Protein AF-A0A661U5X1-F1 (afdb_monomer)

Mean predicted aligned error: 3.61 Å

Nearest PDB structures (foldseek):
  5ojp-assembly2_B  TM=8.409E-01  e=9.242E-03  Thermosynechococcus vestitus
  5ojr-assembly2_B  TM=8.364E-01  e=8.260E-03  Thermosynechococcus vestitus
  5ojr-assembly1_A  TM=8.329E-01  e=1.224E-02  Thermosynechococcus vestitus
  5ojp-assembly1_A  TM=8.269E-01  e=1.621E-02  Thermosynechococcus vestitus
  3no2-assembly1_A  TM=7.123E-01  e=7.413E-01  Bacteroides caccae ATCC 43185

Solvent-accessible surface area (backbone atoms only — not comparable to full-atom values): 4078 Å² total; per-residue (Å²): 131,84,73,48,58,28,67,26,61,58,44,92,44,33,32,42,36,40,22,54,86,57,35,32,38,31,66,60,83,53,79,42,80,47,95,65,94,82,54,89,96,40,33,27,48,40,48,47,40,73,46,94,44,39,30,41,35,36,29,50,97,78,40,72,47,78,45,72,57,82,134

Foldseek 3Di:
DDWQKEKEALDCQWIWIFTAAWIWTGRNPDIDTDDDDDDPPKIFRYKYDNDNQFIWTAIPPRDIDTGRDDD

Structure (mmCIF, N/CA/C/O backbone):
data_AF-A0A661U5X1-F1
#
_entry.id   AF-A0A661U5X1-F1
#
loop_
_atom_site.group_PDB
_atom_site.id
_atom_site.type_symbol
_atom_site.label_atom_id
_atom_site.label_alt_id
_atom_site.label_comp_id
_atom_site.label_asym_id
_atom_site.label_entity_id
_atom_site.label_seq_id
_atom_site.pdbx_PDB_ins_code
_atom_site.Cartn_x
_atom_site.Cartn_y
_atom_site.Cartn_z
_atom_site.occupancy
_atom_site.B_iso_or_equiv
_atom_site.auth_seq_id
_atom_site.auth_comp_id
_atom_site.auth_asym_id
_atom_site.auth_atom_id
_atom_site.pdbx_PDB_model_num
ATOM 1 N N . GLY A 1 1 ? 8.010 12.237 -12.804 1.00 42.28 1 GLY A N 1
ATOM 2 C CA . GLY A 1 1 ? 7.610 10.828 -12.944 1.00 42.28 1 GLY A CA 1
ATOM 3 C C . GLY A 1 1 ? 6.969 10.429 -11.644 1.00 42.28 1 GLY A C 1
ATOM 4 O O . GLY A 1 1 ? 7.589 10.660 -10.616 1.00 42.28 1 GLY A O 1
ATOM 5 N N . GLY A 1 2 ? 5.711 9.991 -11.670 1.00 51.50 2 GLY A N 1
ATOM 6 C CA . GLY A 1 2 ? 5.018 9.542 -10.461 1.00 51.50 2 GLY A CA 1
ATOM 7 C C . GLY A 1 2 ? 5.589 8.196 -10.036 1.00 51.50 2 GLY A C 1
ATOM 8 O O . GLY A 1 2 ? 5.704 7.311 -10.877 1.00 51.50 2 GLY A O 1
ATOM 9 N N . GLY A 1 3 ? 6.008 8.071 -8.778 1.00 67.81 3 GLY A N 1
ATOM 10 C CA . GLY A 1 3 ? 6.391 6.775 -8.228 1.00 67.81 3 GLY A CA 1
ATOM 11 C C . GLY A 1 3 ? 5.177 5.854 -8.233 1.00 67.81 3 GLY A C 1
ATOM 12 O O . GLY A 1 3 ? 4.075 6.296 -7.905 1.00 67.81 3 GLY A O 1
ATOM 13 N N . HIS A 1 4 ? 5.372 4.602 -8.628 1.00 72.38 4 HIS A N 1
ATOM 14 C CA . HIS A 1 4 ? 4.359 3.579 -8.430 1.00 72.38 4 HIS A CA 1
ATOM 15 C C . HIS A 1 4 ? 4.169 3.385 -6.922 1.00 72.38 4 HIS A C 1
ATOM 17 O O . HIS A 1 4 ? 5.133 3.371 -6.152 1.00 72.38 4 HIS A O 1
ATOM 23 N N . GLN A 1 5 ? 2.912 3.376 -6.504 1.00 88.81 5 GLN A N 1
ATOM 24 C CA . GLN A 1 5 ? 2.496 3.275 -5.115 1.00 88.81 5 GLN A CA 1
ATOM 25 C C . GLN A 1 5 ? 1.240 2.420 -5.096 1.00 88.81 5 GLN A C 1
ATOM 27 O O . GLN A 1 5 ? 0.371 2.586 -5.957 1.00 88.81 5 GLN A O 1
ATOM 32 N N . ALA A 1 6 ? 1.144 1.535 -4.115 1.00 95.69 6 ALA A N 1
ATOM 33 C CA . ALA A 1 6 ? 0.007 0.646 -3.963 1.00 95.69 6 ALA A CA 1
ATOM 34 C C . ALA A 1 6 ? -0.374 0.504 -2.496 1.00 95.69 6 ALA A C 1
ATOM 36 O O . ALA A 1 6 ? 0.443 0.727 -1.599 1.00 95.69 6 ALA A O 1
ATOM 37 N N . ILE A 1 7 ? -1.637 0.146 -2.278 1.00 97.00 7 ILE A N 1
ATOM 38 C CA . ILE A 1 7 ? -2.219 -0.074 -0.963 1.00 97.00 7 ILE A CA 1
ATOM 39 C C . ILE A 1 7 ? -3.138 -1.296 -1.019 1.00 97.00 7 ILE A C 1
ATOM 41 O O . ILE A 1 7 ? -3.915 -1.443 -1.961 1.00 97.00 7 ILE A O 1
ATOM 45 N N . SER A 1 8 ? -3.068 -2.151 -0.005 1.00 98.31 8 SER A N 1
ATOM 46 C CA . SER A 1 8 ? -3.926 -3.326 0.146 1.00 98.31 8 SER A CA 1
ATOM 47 C C . SER A 1 8 ? -4.363 -3.466 1.594 1.00 98.31 8 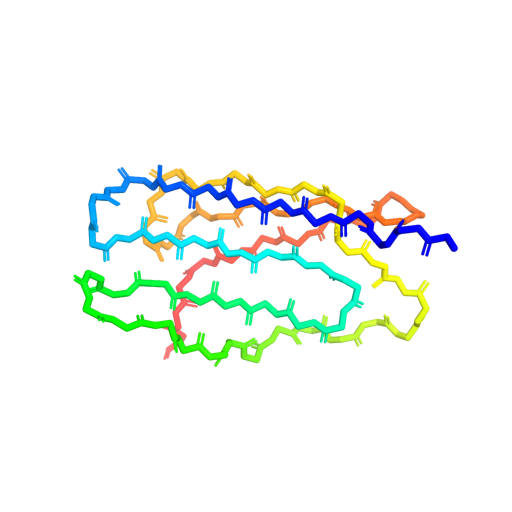SER A C 1
ATOM 49 O O . SER A 1 8 ? -3.593 -3.163 2.497 1.00 98.31 8 SER A O 1
ATOM 51 N N . PHE A 1 9 ? -5.575 -3.967 1.813 1.00 98.38 9 PHE A N 1
ATOM 52 C CA . PHE A 1 9 ? -6.103 -4.265 3.142 1.00 98.38 9 PHE A CA 1
ATOM 53 C C . PHE A 1 9 ? -6.618 -5.699 3.176 1.00 98.38 9 PHE A C 1
ATOM 55 O O . PHE A 1 9 ? -7.403 -6.088 2.311 1.00 98.38 9 PHE A O 1
ATOM 62 N N . SER A 1 10 ? -6.187 -6.459 4.176 1.00 98.19 10 SER A N 1
ATOM 63 C CA . SER A 1 10 ? -6.738 -7.773 4.534 1.00 98.19 10 SER A CA 1
ATOM 64 C C . SER A 1 10 ? -7.943 -7.611 5.474 1.00 98.19 10 SER A C 1
ATOM 66 O O . SER A 1 10 ? -8.876 -8.416 5.433 1.00 98.19 10 SER A O 1
ATOM 68 N N . ALA A 1 11 ? -7.962 -6.540 6.280 1.00 98.00 11 ALA A N 1
ATOM 69 C CA . ALA A 1 11 ? -9.028 -6.196 7.219 1.00 98.00 11 ALA A CA 1
ATOM 70 C C . ALA A 1 11 ? -9.125 -4.666 7.442 1.00 98.00 11 ALA A C 1
ATOM 72 O O . ALA A 1 11 ? -8.227 -3.923 7.042 1.00 98.00 11 ALA A O 1
ATOM 73 N N . PRO A 1 12 ? -10.197 -4.145 8.079 1.00 98.31 12 PRO A N 1
ATOM 74 C CA . PRO A 1 12 ? -10.315 -2.712 8.393 1.00 98.31 12 PRO A CA 1
ATOM 75 C C . PRO A 1 12 ? -9.189 -2.161 9.281 1.00 98.31 12 PRO A C 1
ATOM 77 O O . PRO A 1 12 ? -8.940 -0.955 9.293 1.00 98.31 12 PRO A O 1
ATOM 80 N N . ASP A 1 13 ? -8.540 -3.045 10.028 1.00 97.94 13 ASP A N 1
ATOM 81 C CA . ASP A 1 13 ? -7.460 -2.800 10.975 1.00 97.94 13 ASP A CA 1
ATOM 82 C C . ASP A 1 13 ? -6.121 -3.416 10.550 1.00 97.94 13 ASP A C 1
ATOM 84 O O . ASP A 1 13 ? -5.191 -3.469 11.347 1.00 97.94 13 ASP A O 1
ATOM 88 N N . ASP A 1 14 ? -6.014 -3.843 9.290 1.00 97.81 14 ASP A N 1
ATOM 89 C CA . ASP A 1 14 ? -4.794 -4.432 8.745 1.00 97.81 14 ASP A CA 1
ATOM 90 C C . ASP A 1 14 ? -4.628 -4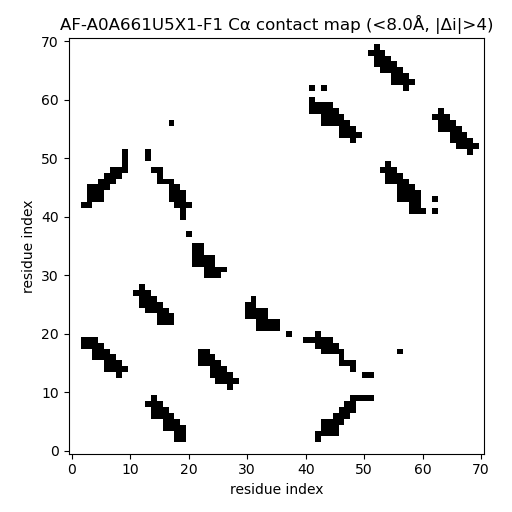.048 7.272 1.00 97.81 14 ASP A C 1
ATOM 92 O O . ASP A 1 14 ? -5.323 -4.541 6.374 1.00 97.81 14 ASP A O 1
ATOM 96 N N . GLY A 1 15 ? -3.724 -3.099 7.034 1.00 97.88 15 GLY A N 1
ATOM 97 C CA . GLY A 1 15 ? -3.446 -2.558 5.711 1.00 97.88 15 GLY A CA 1
ATOM 98 C C . GLY A 1 15 ? -1.970 -2.306 5.469 1.00 97.88 15 GLY A C 1
ATOM 99 O O . GLY A 1 15 ? -1.222 -1.984 6.381 1.00 97.88 15 GLY A O 1
ATOM 100 N N . TRP A 1 16 ? -1.557 -2.410 4.215 1.00 97.31 16 TRP A N 1
ATOM 101 C CA . TRP A 1 16 ? -0.180 -2.253 3.774 1.00 97.31 16 TRP A CA 1
ATOM 102 C C . TRP A 1 16 ? -0.111 -1.252 2.639 1.00 97.31 16 TRP A C 1
ATOM 104 O O . TRP A 1 16 ? -0.892 -1.332 1.693 1.00 97.31 16 TRP A O 1
ATOM 114 N N . ALA A 1 17 ? 0.845 -0.332 2.716 1.00 96.19 17 ALA A N 1
ATOM 115 C CA . ALA A 1 17 ? 1.177 0.586 1.639 1.00 96.19 17 ALA A CA 1
ATOM 116 C C . ALA A 1 17 ? 2.650 0.436 1.269 1.00 96.19 17 ALA A C 1
ATOM 118 O O . ALA A 1 17 ? 3.510 0.394 2.150 1.00 96.19 17 ALA A O 1
ATOM 119 N N . VAL A 1 18 ? 2.941 0.394 -0.028 1.00 93.88 18 VAL A N 1
ATOM 120 C CA . VAL A 1 18 ? 4.307 0.291 -0.554 1.00 93.88 18 VAL A CA 1
ATOM 121 C C . VAL A 1 18 ? 4.561 1.362 -1.606 1.00 93.88 18 VAL A C 1
ATOM 123 O O . VAL A 1 18 ? 3.639 1.873 -2.248 1.00 93.88 18 VAL A O 1
ATOM 126 N N . GLY A 1 19 ? 5.830 1.704 -1.791 1.00 89.75 19 GLY A N 1
ATOM 127 C CA . GLY A 1 19 ? 6.251 2.622 -2.837 1.00 89.75 19 GLY A CA 1
ATOM 128 C C . GLY A 1 19 ? 7.762 2.650 -2.995 1.00 89.75 19 GLY A C 1
ATOM 129 O O . GLY A 1 19 ? 8.466 1.723 -2.602 1.00 89.75 19 GLY A O 1
ATOM 130 N N . ALA A 1 20 ? 8.266 3.746 -3.561 1.00 84.31 20 ALA A N 1
ATOM 131 C CA . ALA A 1 20 ? 9.668 3.852 -3.947 1.00 84.31 20 ALA A CA 1
ATOM 132 C C . ALA A 1 20 ? 10.65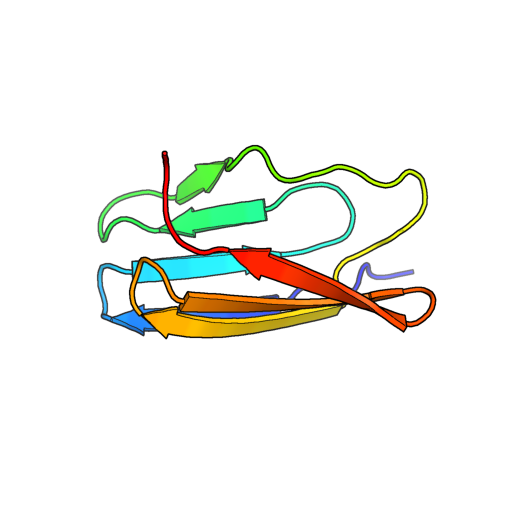8 3.666 -2.779 1.00 84.31 20 ALA A C 1
ATOM 134 O O . ALA A 1 20 ? 11.725 3.099 -2.968 1.00 84.31 20 ALA A O 1
ATOM 135 N N . HIS A 1 21 ? 10.360 4.225 -1.603 1.00 80.69 21 HIS A N 1
ATOM 136 C CA . HIS A 1 21 ? 11.349 4.353 -0.520 1.00 80.69 21 HIS A CA 1
ATOM 137 C C . HIS A 1 21 ? 10.870 3.801 0.826 1.00 80.69 21 HIS A C 1
ATOM 139 O O . HIS A 1 21 ? 11.691 3.566 1.707 1.00 80.69 21 HIS A O 1
ATOM 145 N N . LYS A 1 22 ? 9.556 3.677 1.029 1.00 87.81 22 LYS A N 1
ATOM 146 C CA . LYS A 1 22 ? 8.967 3.371 2.334 1.00 87.81 22 LYS A CA 1
ATOM 147 C C . LYS A 1 22 ? 7.800 2.417 2.181 1.00 87.81 22 LYS A C 1
ATOM 149 O O . LYS A 1 22 ? 7.067 2.494 1.194 1.00 87.81 22 LYS A O 1
ATOM 154 N N . SER A 1 23 ? 7.632 1.591 3.203 1.00 91.75 23 SER A N 1
ATOM 155 C CA . SER A 1 23 ? 6.453 0.760 3.397 1.00 91.75 23 SER A CA 1
ATOM 156 C C . SER A 1 23 ? 5.785 1.152 4.707 1.00 91.75 23 SER A C 1
ATOM 158 O O . SER A 1 23 ? 6.463 1.552 5.656 1.00 91.75 23 SER A O 1
ATOM 160 N N . PHE A 1 24 ? 4.464 1.063 4.757 1.00 95.50 24 PHE A N 1
ATOM 161 C CA . PHE A 1 24 ? 3.681 1.407 5.937 1.00 95.50 24 PHE A CA 1
ATOM 162 C C . PHE A 1 24 ? 2.654 0.323 6.230 1.00 95.50 24 PHE A C 1
ATOM 164 O O . PHE A 1 24 ? 2.111 -0.282 5.306 1.00 95.50 24 PHE A O 1
ATOM 171 N N . HIS A 1 25 ? 2.368 0.139 7.514 1.00 96.19 25 HIS A N 1
ATOM 172 C CA . HIS A 1 25 ? 1.320 -0.732 8.025 1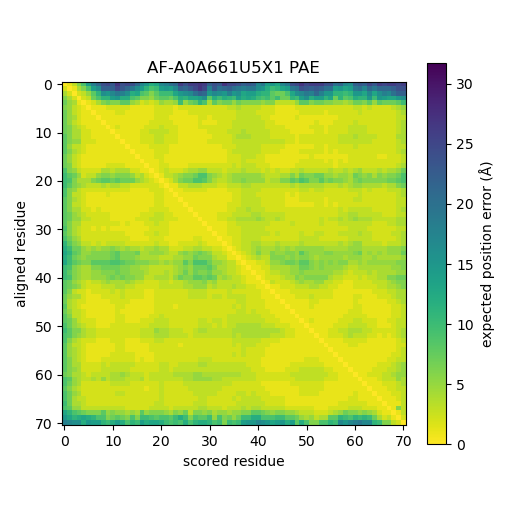.00 96.19 25 HIS A CA 1
ATOM 173 C C . HIS A 1 25 ? 0.251 0.090 8.745 1.00 96.19 25 HIS A C 1
ATOM 175 O O . HIS 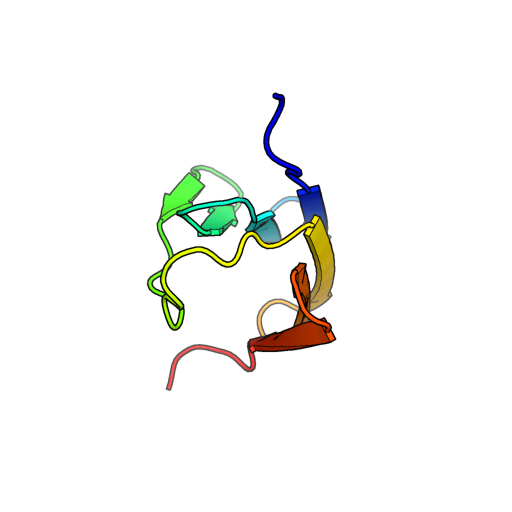A 1 25 ? 0.574 1.056 9.438 1.00 96.19 25 HIS A O 1
ATOM 181 N N . TRP A 1 26 ? -1.010 -0.262 8.532 1.00 98.06 26 TRP A N 1
ATOM 182 C CA . TRP A 1 26 ? -2.184 0.320 9.168 1.00 98.06 26 TRP A CA 1
ATOM 183 C C . TRP A 1 26 ? -2.716 -0.641 10.217 1.00 98.06 26 TRP A C 1
ATOM 185 O O . TRP A 1 26 ? -3.027 -1.781 9.889 1.00 98.06 26 TRP A O 1
ATOM 195 N N . ASP A 1 27 ? -2.876 -0.142 11.439 1.00 96.88 27 ASP A N 1
ATOM 196 C CA . ASP A 1 27 ? -3.308 -0.919 12.609 1.00 96.88 27 ASP A CA 1
ATOM 197 C C . ASP A 1 27 ? -4.792 -0.707 12.986 1.00 96.88 27 ASP A C 1
ATOM 199 O O . ASP A 1 27 ? -5.220 -1.033 14.094 1.00 96.88 27 ASP A O 1
ATOM 203 N N . GLY A 1 28 ? -5.583 -0.073 12.112 1.00 97.81 28 GLY A N 1
ATOM 204 C CA . GLY A 1 28 ? -6.969 0.325 12.407 1.00 97.81 28 GLY A CA 1
ATOM 205 C C . GLY A 1 28 ? -7.127 1.732 12.967 1.00 97.81 28 GLY A C 1
ATOM 206 O O . GLY A 1 28 ? -8.241 2.259 12.986 1.00 97.81 28 GLY A O 1
ATOM 207 N N . SER A 1 29 ? -6.033 2.363 13.391 1.00 98.31 29 SER A N 1
ATOM 208 C CA . SER A 1 29 ? -6.037 3.703 13.984 1.00 98.31 29 SER A CA 1
ATOM 209 C C . SER A 1 29 ? -5.000 4.636 13.363 1.00 98.31 29 SER A C 1
ATOM 211 O O . SER A 1 29 ? -5.247 5.839 13.240 1.00 98.31 29 SER A O 1
ATOM 213 N N . SER A 1 30 ? -3.836 4.112 12.984 1.00 98.25 30 SER A N 1
ATOM 214 C CA . SER A 1 30 ? -2.701 4.884 12.501 1.00 98.25 30 SER A CA 1
ATOM 215 C C . SER A 1 30 ? -1.843 4.113 11.498 1.00 98.25 30 SER A C 1
ATOM 217 O O . SER A 1 30 ? -1.835 2.885 11.465 1.00 98.25 30 SER A O 1
ATOM 219 N N . TRP A 1 31 ? -1.113 4.860 10.667 1.00 97.69 31 TRP A N 1
ATOM 220 C CA . TRP A 1 31 ? -0.079 4.308 9.796 1.00 97.69 31 TRP A CA 1
ATOM 221 C C . TRP A 1 31 ? 1.275 4.380 10.494 1.00 97.69 31 TRP A C 1
ATOM 223 O O . TRP A 1 31 ? 1.692 5.461 10.913 1.00 97.69 31 TRP A O 1
ATOM 233 N N . SER A 1 32 ? 1.982 3.256 10.540 1.00 96.50 32 SER A N 1
ATOM 234 C CA . SER A 1 32 ? 3.352 3.156 11.041 1.00 96.50 32 SER A CA 1
ATOM 235 C C . SER A 1 32 ? 4.292 2.724 9.923 1.00 96.50 32 SER A C 1
ATOM 237 O O . SER A 1 32 ? 3.977 1.828 9.145 1.00 96.50 32 SER A O 1
ATOM 239 N N . GLU A 1 33 ? 5.448 3.378 9.810 1.00 94.19 33 GLU A N 1
ATOM 240 C CA . GLU A 1 33 ? 6.483 2.976 8.852 1.00 94.19 33 GLU A CA 1
ATOM 241 C C . GLU A 1 33 ? 7.066 1.622 9.269 1.00 94.19 33 GLU A C 1
ATOM 243 O O . GLU A 1 33 ? 7.456 1.442 10.423 1.00 94.19 33 GLU A O 1
ATOM 248 N N . VAL A 1 34 ? 7.135 0.680 8.329 1.00 90.75 34 VAL A N 1
ATOM 249 C CA . VAL A 1 34 ? 7.719 -0.643 8.557 1.00 90.75 34 VAL A CA 1
ATOM 250 C C . VAL A 1 34 ? 9.079 -0.699 7.888 1.00 90.75 34 VAL A C 1
ATOM 252 O O . VAL A 1 34 ? 9.222 -0.418 6.695 1.00 90.75 34 VAL A O 1
ATOM 255 N N . SER A 1 35 ? 10.085 -1.094 8.664 1.00 85.88 35 SER A N 1
ATOM 256 C CA .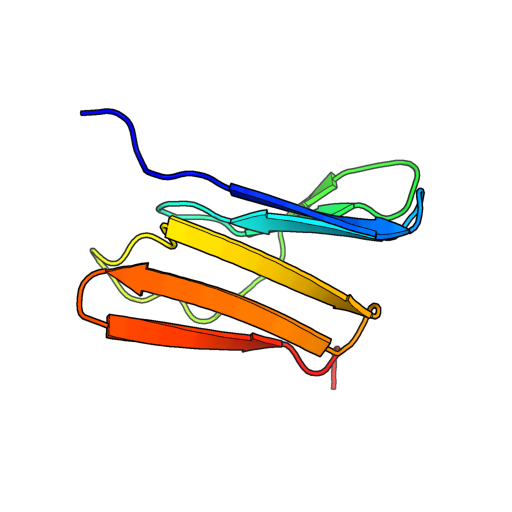 SER A 1 35 ? 11.414 -1.355 8.130 1.00 85.88 35 SER A CA 1
ATOM 257 C C . SER A 1 35 ? 11.383 -2.633 7.294 1.00 85.88 35 SER A C 1
ATOM 259 O O . SER A 1 35 ? 11.290 -3.731 7.832 1.00 85.88 35 SER A O 1
ATOM 261 N N . MET A 1 36 ? 11.492 -2.479 5.980 1.00 79.69 36 MET A N 1
ATOM 262 C CA . MET A 1 36 ? 11.638 -3.570 5.014 1.00 79.69 36 MET A CA 1
ATOM 263 C C . MET A 1 36 ? 13.046 -3.522 4.404 1.00 79.69 36 MET A C 1
ATOM 265 O O . MET A 1 36 ? 13.681 -2.462 4.436 1.00 79.69 36 MET A O 1
ATOM 269 N N . PRO A 1 37 ? 13.556 -4.628 3.833 1.00 80.06 37 PRO A N 1
ATOM 270 C CA . PRO A 1 37 ? 14.804 -4.607 3.079 1.00 80.06 37 PRO A CA 1
ATOM 271 C C . PRO A 1 37 ? 14.775 -3.514 2.002 1.00 80.06 37 PRO A C 1
ATOM 273 O O . PRO A 1 37 ? 14.002 -3.580 1.050 1.00 80.06 37 PRO A O 1
ATOM 276 N N . TYR A 1 38 ? 15.610 -2.489 2.163 1.00 81.88 38 TYR A N 1
ATOM 277 C CA . TYR A 1 38 ? 15.741 -1.416 1.183 1.00 81.88 38 TYR A CA 1
ATOM 278 C C . TYR A 1 38 ? 16.734 -1.830 0.102 1.00 81.88 38 TYR A C 1
ATOM 280 O O . TYR A 1 38 ? 17.880 -2.175 0.398 1.00 81.88 38 TYR A O 1
ATOM 288 N N . ILE A 1 39 ? 16.299 -1.759 -1.153 1.00 84.00 39 ILE A N 1
ATOM 289 C CA . ILE A 1 39 ? 17.165 -1.936 -2.314 1.00 84.00 39 ILE A CA 1
ATOM 290 C C . ILE A 1 39 ? 17.222 -0.595 -3.035 1.00 84.00 39 ILE A C 1
ATOM 292 O O . ILE A 1 39 ? 16.208 -0.076 -3.501 1.00 84.00 39 ILE A O 1
ATOM 296 N N . GLU A 1 40 ? 18.417 -0.012 -3.093 1.00 85.94 40 GLU A N 1
ATOM 297 C CA . GLU A 1 40 ? 18.608 1.303 -3.693 1.00 85.94 40 GLU A CA 1
ATOM 298 C C . GLU A 1 40 ? 18.165 1.313 -5.162 1.00 85.94 4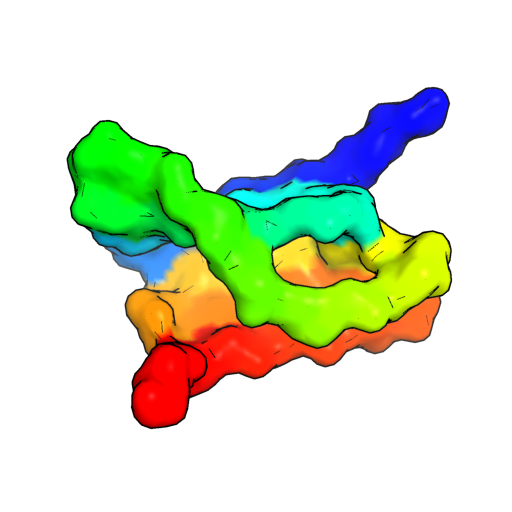0 GLU A C 1
ATOM 300 O O . GLU A 1 40 ? 18.578 0.473 -5.960 1.00 85.94 40 GLU A O 1
ATOM 305 N N . GLY A 1 41 ? 17.311 2.278 -5.512 1.00 86.50 41 GLY A N 1
ATOM 306 C CA . GLY A 1 41 ? 16.798 2.438 -6.874 1.00 86.50 41 GLY A CA 1
ATOM 307 C C . GLY A 1 41 ? 15.700 1.449 -7.278 1.00 86.50 41 GLY A C 1
ATOM 308 O O . GLY A 1 41 ? 15.375 1.385 -8.463 1.00 86.50 41 GLY A O 1
ATOM 309 N N . VAL A 1 42 ? 15.127 0.697 -6.332 1.00 88.31 42 VAL A N 1
ATOM 310 C CA . VAL A 1 42 ? 14.018 -0.232 -6.586 1.00 88.31 42 VAL A CA 1
ATOM 311 C C . VAL A 1 42 ? 12.764 0.259 -5.878 1.00 88.31 42 VAL A C 1
ATOM 313 O O . VAL A 1 42 ? 12.707 0.270 -4.650 1.00 88.31 42 VAL A O 1
ATOM 316 N N . GLY A 1 43 ? 11.742 0.630 -6.650 1.00 90.00 43 GLY A N 1
ATOM 317 C CA . GLY A 1 43 ? 10.421 0.904 -6.106 1.00 90.00 43 GLY A CA 1
ATOM 318 C C . GLY A 1 43 ? 9.540 -0.335 -6.071 1.00 90.00 43 GLY A C 1
ATOM 319 O O . GLY A 1 43 ? 9.606 -1.186 -6.959 1.00 90.00 43 GLY A O 1
ATOM 320 N N . MET A 1 44 ? 8.706 -0.437 -5.036 1.00 92.31 44 MET A N 1
ATOM 321 C CA . MET A 1 44 ? 7.604 -1.397 -5.022 1.00 92.31 44 MET A CA 1
ATOM 322 C C . MET A 1 44 ? 6.417 -0.807 -5.780 1.00 92.31 44 MET A C 1
ATOM 324 O O . MET A 1 44 ? 6.007 0.327 -5.533 1.00 92.31 44 MET A O 1
ATOM 328 N N . ASN A 1 45 ? 5.893 -1.588 -6.716 1.00 93.25 45 ASN A N 1
ATOM 329 C CA . ASN A 1 45 ? 4.881 -1.182 -7.680 1.00 93.25 45 ASN A CA 1
ATOM 330 C 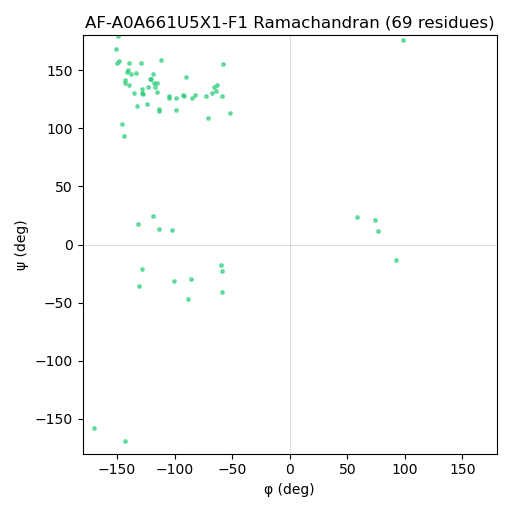C . ASN A 1 45 ? 3.478 -1.646 -7.281 1.00 93.25 45 ASN A C 1
ATOM 332 O O . ASN A 1 45 ? 2.510 -0.961 -7.606 1.00 93.25 45 ASN A O 1
ATOM 336 N N . ASP A 1 46 ? 3.378 -2.787 -6.598 1.00 95.50 46 ASP A N 1
ATOM 337 C CA . ASP A 1 46 ? 2.113 -3.346 -6.126 1.00 95.50 46 ASP A CA 1
ATOM 338 C C . ASP A 1 46 ? 2.292 -4.130 -4.817 1.00 95.50 46 ASP A C 1
ATOM 340 O O . ASP A 1 46 ? 3.400 -4.582 -4.506 1.00 95.50 46 ASP A O 1
ATOM 344 N N . VAL A 1 47 ? 1.206 -4.286 -4.059 1.00 96.62 47 VAL A N 1
ATOM 345 C CA . VAL A 1 47 ? 1.157 -5.059 -2.812 1.00 96.62 47 VAL A CA 1
ATOM 346 C C . VAL A 1 47 ? -0.175 -5.785 -2.671 1.00 96.62 47 VAL A C 1
ATOM 348 O O . VAL A 1 47 ? -1.230 -5.236 -2.974 1.00 96.62 47 VAL A O 1
ATOM 351 N N . TYR A 1 48 ? -0.128 -7.007 -2.152 1.00 98.00 48 TYR A N 1
ATOM 352 C CA . TYR A 1 48 ? -1.297 -7.808 -1.832 1.00 98.00 48 TYR A CA 1
ATOM 353 C C . TYR A 1 48 ? -1.169 -8.403 -0.429 1.00 98.00 48 TYR A C 1
ATOM 355 O O . TYR A 1 48 ? -0.239 -9.164 -0.155 1.00 98.00 48 TYR A O 1
ATOM 363 N N . ALA A 1 49 ? -2.104 -8.043 0.450 1.00 97.69 49 ALA A N 1
ATOM 364 C CA . ALA A 1 49 ? -2.173 -8.527 1.828 1.00 97.69 49 ALA A CA 1
ATOM 365 C C . ALA A 1 49 ? -3.199 -9.663 1.940 1.00 97.69 49 ALA A C 1
ATOM 367 O O . ALA A 1 49 ? -4.389 -9.446 1.705 1.00 97.69 49 ALA A O 1
ATOM 368 N N . ILE A 1 50 ? -2.736 -10.867 2.284 1.00 98.00 50 ILE A N 1
ATOM 369 C CA . ILE A 1 50 ? -3.580 -12.053 2.504 1.00 98.00 50 ILE A CA 1
ATOM 370 C C . ILE A 1 50 ? -4.032 -12.093 3.968 1.00 98.00 50 ILE A C 1
ATOM 372 O O . ILE A 1 50 ? -5.216 -12.274 4.253 1.00 98.00 50 ILE A O 1
ATOM 376 N N . SER A 1 51 ? -3.088 -11.881 4.883 1.00 95.94 51 SER A N 1
ATOM 377 C CA . SER A 1 51 ? -3.277 -11.758 6.331 1.00 95.94 51 SER A CA 1
ATOM 378 C C . SER A 1 51 ? -2.214 -10.820 6.909 1.00 95.94 51 SER A C 1
ATOM 380 O O . SER A 1 51 ? -1.341 -10.338 6.185 1.00 95.94 51 SER A O 1
ATOM 382 N N . SER A 1 52 ? -2.260 -10.596 8.223 1.00 92.00 52 SER A N 1
ATOM 383 C CA . SER A 1 52 ? -1.300 -9.753 8.951 1.00 92.00 52 SER A CA 1
ATOM 384 C C . SER A 1 52 ? 0.148 -10.230 8.850 1.00 92.00 52 SER A C 1
ATOM 386 O O . SER A 1 52 ? 1.067 -9.479 9.150 1.00 92.00 52 SER A O 1
ATOM 388 N N . ASP A 1 53 ? 0.348 -11.483 8.462 1.00 93.25 53 ASP A N 1
ATOM 389 C CA . ASP A 1 53 ? 1.614 -12.204 8.397 1.00 93.25 53 ASP A CA 1
ATOM 390 C C . ASP A 1 53 ? 1.810 -12.929 7.053 1.00 93.25 53 ASP A C 1
ATOM 392 O O . ASP A 1 53 ? 2.646 -13.819 6.955 1.00 93.25 53 ASP A O 1
ATOM 396 N N . ASP A 1 54 ? 1.055 -12.568 6.013 1.00 96.56 54 ASP A N 1
ATOM 397 C CA . ASP A 1 54 ? 1.264 -13.076 4.655 1.00 96.56 54 ASP A CA 1
ATOM 398 C C . ASP A 1 54 ? 0.964 -11.964 3.647 1.00 96.56 54 ASP A C 1
ATOM 400 O O . ASP A 1 54 ? -0.183 -11.710 3.262 1.00 96.56 54 ASP A O 1
ATOM 404 N N . VAL A 1 55 ? 2.013 -11.237 3.262 1.00 96.75 55 VAL A N 1
ATOM 405 C CA . VAL A 1 55 ? 1.900 -10.060 2.390 1.00 96.75 55 VAL A CA 1
ATOM 406 C C . VAL A 1 55 ? 2.975 -10.099 1.322 1.00 96.75 55 VAL A C 1
ATOM 408 O O . VAL A 1 55 ? 4.159 -10.259 1.616 1.00 96.75 55 VAL A O 1
ATOM 411 N N . TRP A 1 56 ? 2.569 -9.906 0.072 1.00 96.88 56 TRP A N 1
ATOM 412 C CA . TRP A 1 56 ? 3.457 -9.951 -1.084 1.00 96.88 56 TRP A CA 1
ATOM 413 C C . TRP A 1 56 ? 3.530 -8.587 -1.749 1.00 96.88 56 TRP A C 1
ATOM 415 O O . TRP A 1 56 ? 2.499 -7.994 -2.054 1.00 96.88 56 TRP A O 1
ATOM 425 N N . ALA A 1 57 ? 4.740 -8.110 -2.018 1.00 95.00 57 ALA A N 1
ATOM 426 C CA . ALA A 1 57 ? 4.976 -6.908 -2.804 1.00 95.00 57 ALA A CA 1
ATOM 427 C C . ALA A 1 57 ? 5.835 -7.231 -4.025 1.00 95.00 57 ALA A C 1
ATOM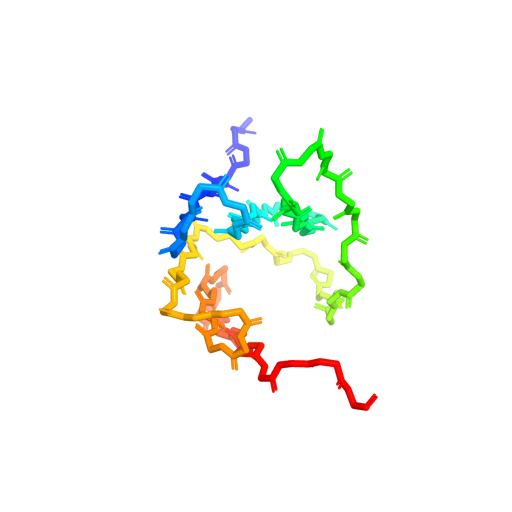 429 O O . ALA A 1 57 ? 6.765 -8.039 -3.955 1.00 95.00 57 ALA A O 1
ATOM 430 N N . VAL A 1 58 ? 5.526 -6.586 -5.146 1.00 94.94 58 VAL A N 1
ATOM 431 C CA . VAL A 1 58 ? 6.303 -6.694 -6.384 1.00 94.94 58 VAL A CA 1
ATOM 432 C C . VAL A 1 58 ? 6.806 -5.325 -6.791 1.00 94.94 58 VAL A C 1
ATOM 434 O O . VAL A 1 58 ? 6.111 -4.323 -6.634 1.00 94.94 58 VAL A O 1
ATOM 437 N N . GLY A 1 59 ? 8.018 -5.274 -7.323 1.00 93.00 59 GLY A N 1
ATOM 438 C CA . GLY A 1 59 ? 8.693 -4.027 -7.640 1.00 93.00 59 GLY A CA 1
ATOM 439 C C . GLY A 1 59 ? 9.512 -4.085 -8.913 1.00 93.00 59 GLY A C 1
ATOM 440 O O . GLY A 1 59 ? 9.429 -5.022 -9.712 1.00 93.00 59 GLY A O 1
ATOM 441 N N . ASP A 1 60 ? 10.306 -3.041 -9.101 1.00 92.19 60 ASP A N 1
ATOM 442 C CA . ASP A 1 60 ? 11.166 -2.897 -10.266 1.00 92.19 60 ASP A CA 1
ATOM 443 C C . ASP A 1 60 ? 12.138 -4.072 -10.406 1.00 92.19 60 ASP A C 1
ATOM 445 O O . ASP A 1 60 ? 12.489 -4.755 -9.439 1.00 92.19 60 ASP A O 1
ATOM 449 N N . TRP A 1 61 ? 12.580 -4.307 -11.642 1.00 92.75 61 TRP A N 1
ATOM 450 C CA . TRP A 1 61 ? 13.570 -5.341 -11.972 1.00 92.75 61 TRP A CA 1
ATOM 451 C C . TRP A 1 61 ? 13.154 -6.767 -11.575 1.00 92.75 61 TRP A C 1
ATOM 453 O O . TRP A 1 61 ? 14.004 -7.637 -11.408 1.00 92.75 61 TRP A O 1
ATOM 463 N N . GLY A 1 62 ? 11.845 -7.018 -11.447 1.00 92.38 62 GLY A N 1
ATOM 464 C CA . GLY A 1 62 ? 11.310 -8.318 -11.036 1.00 92.38 62 GLY A CA 1
ATOM 465 C C . GLY A 1 62 ? 11.499 -8.611 -9.548 1.00 92.38 62 GLY A C 1
ATOM 466 O O . GLY A 1 62 ? 11.489 -9.775 -9.154 1.00 92.38 62 GLY A O 1
ATOM 467 N N . THR A 1 63 ? 11.694 -7.575 -8.727 1.00 92.56 63 THR A N 1
ATOM 468 C CA . THR A 1 63 ? 11.838 -7.724 -7.277 1.00 92.56 63 THR A CA 1
ATOM 469 C C . THR A 1 63 ? 10.535 -8.224 -6.664 1.00 92.56 63 THR A C 1
ATOM 471 O O . THR A 1 63 ? 9.460 -7.721 -6.990 1.00 92.56 63 THR A O 1
ATOM 474 N N . ILE A 1 64 ? 10.641 -9.193 -5.756 1.00 94.38 64 ILE A N 1
ATOM 475 C CA . ILE A 1 64 ? 9.525 -9.732 -4.977 1.00 94.38 64 ILE A CA 1
ATOM 476 C C . ILE A 1 64 ? 9.927 -9.695 -3.505 1.00 94.38 64 ILE A C 1
ATOM 478 O O . ILE A 1 64 ? 11.013 -10.157 -3.151 1.00 94.38 64 ILE A O 1
ATOM 482 N N . MET A 1 65 ? 9.055 -9.158 -2.657 1.00 92.75 65 MET A N 1
ATOM 483 C CA . MET A 1 65 ? 9.183 -9.203 -1.203 1.00 92.75 65 MET A CA 1
ATOM 484 C C . MET A 1 65 ? 8.001 -9.965 -0.613 1.00 92.75 65 MET A C 1
ATOM 486 O O . MET A 1 65 ? 6.865 -9.782 -1.046 1.00 92.75 65 MET A O 1
ATOM 490 N N . HIS A 1 66 ? 8.283 -10.802 0.381 1.00 94.75 66 HIS A N 1
ATOM 491 C CA . HIS A 1 66 ? 7.287 -11.546 1.144 1.00 94.75 66 HIS A CA 1
ATOM 492 C C . HIS A 1 66 ? 7.476 -11.224 2.621 1.00 94.75 66 HIS A C 1
ATOM 494 O O . HIS A 1 66 ? 8.567 -11.414 3.157 1.00 94.75 66 HIS A O 1
ATOM 500 N N . PHE A 1 67 ? 6.440 -10.685 3.249 1.00 93.25 67 PHE A N 1
ATOM 501 C CA . PHE A 1 67 ? 6.404 -10.430 4.679 1.00 93.25 67 PHE A CA 1
ATOM 502 C C . PHE A 1 67 ? 5.647 -11.562 5.370 1.00 93.25 67 PHE A C 1
ATOM 504 O O . PHE A 1 67 ? 4.508 -11.851 5.002 1.00 93.25 67 PHE A O 1
ATOM 511 N N . THR A 1 68 ? 6.295 -12.170 6.367 1.00 92.69 68 THR A N 1
ATOM 512 C CA . THR A 1 68 ? 5.808 -13.356 7.088 1.00 92.69 68 THR A CA 1
ATOM 513 C C . THR A 1 68 ? 5.597 -13.114 8.588 1.00 92.69 68 THR A C 1
ATOM 515 O O . THR A 1 68 ? 5.705 -14.044 9.385 1.00 92.69 68 THR A O 1
ATOM 518 N N . GLY A 1 69 ? 5.367 -11.860 8.991 1.00 90.00 69 GLY A N 1
ATOM 519 C CA . GLY A 1 69 ? 5.291 -11.444 10.395 1.00 90.00 69 GLY A CA 1
ATOM 520 C C . GLY A 1 69 ? 6.589 -10.826 10.932 1.00 90.00 69 GLY A C 1
ATOM 521 O O . GLY A 1 69 ? 7.600 -10.734 10.235 1.00 90.00 69 GLY A O 1
ATOM 522 N N . TRP A 1 70 ? 6.536 -10.355 12.179 1.00 82.31 70 TRP A N 1
ATOM 523 C CA . TRP A 1 70 ? 7.709 -9.911 12.936 1.00 82.31 70 TRP A CA 1
ATOM 524 C C . TRP A 1 70 ? 8.254 -11.103 13.734 1.00 82.31 70 TRP A C 1
ATOM 526 O O . TRP A 1 70 ? 7.471 -11.761 14.418 1.00 82.31 70 TRP A O 1
ATOM 536 N N . ASP A 1 71 ? 9.554 -11.388 13.612 1.00 72.00 71 ASP A N 1
ATOM 537 C CA . ASP A 1 71 ? 10.245 -12.448 14.373 1.00 72.00 71 ASP A CA 1
ATOM 538 C C . ASP A 1 71 ? 10.061 -12.331 15.902 1.00 72.00 71 ASP A C 1
ATOM 540 O O . ASP A 1 71 ? 10.000 -11.188 16.422 1.00 72.00 71 ASP A O 1
#

pLDDT: mean 90.87, std 10.07, range [42.28, 98.38]

Radius of gyration: 11.44 Å; Cα contacts (8 Å, |Δi|>4): 161; chains: 1; bounding box: 29×24×27 Å

Sequence (71 aa):
GGGHQAISFSAPDDGWAVGAHKSFHWDGSSWSEVSMPYIEGVGMNDVYAISSDDVWAVGDWGTIMHFTGWD

Secondary structure (DSSP, 8-state):
-PPP-EEEEEETTEEEEE-SS-EEEE-SS-EEEE-----TT--EEEEEEEETTEEEEEEGGG-EEEE----